Protein AF-A0A939XD64-F1 (afdb_monomer)

Sequence (118 aa):
MELPFAEAWKIKMVEPIKKSTREQREKWLLEAHNNIFMLKSDYVYIDLLTDSGTGAMSDRQWSAMMMGDESYGGARSFYHMKDTITDITGFEYVIPTHQGRAAENVMFSYLVKPGMVI

Solvent-accessible surface area (backbone atoms only — not comparable to full-atom values): 8055 Å² total; per-residue (Å²): 134,87,75,74,96,64,76,99,69,76,91,86,77,83,81,92,73,53,89,74,55,69,68,56,50,55,51,49,35,58,77,24,72,72,38,76,91,61,50,59,70,84,78,46,71,75,82,80,89,60,80,80,90,65,72,86,77,53,73,68,55,57,53,51,62,79,64,66,50,89,52,94,70,87,27,64,57,56,53,55,52,45,52,52,47,25,74,77,69,67,52,91,80,77,80,90,58,97,47,70,72,54,47,49,50,58,50,45,68,68,73,58,54,96,92,67,86,134

Mean predicted aligned error: 3.72 Å

pLDDT: mean 96.99, std 3.37, range [67.0, 98.62]

Structure (mmCIF, N/CA/C/O backbone):
data_AF-A0A939XD64-F1
#
_entry.id   AF-A0A939XD64-F1
#
loop_
_atom_site.group_PDB
_atom_site.id
_atom_site.type_symbol
_atom_site.label_atom_id
_atom_site.label_alt_id
_atom_site.label_comp_id
_atom_site.label_asym_id
_atom_site.label_entity_id
_atom_site.label_seq_id
_atom_site.pdbx_PDB_ins_code
_atom_site.Cartn_x
_atom_site.Cartn_y
_atom_site.Cartn_z
_atom_site.occupancy
_atom_site.B_iso_or_equiv
_atom_site.auth_seq_id
_atom_site.auth_comp_id
_atom_site.auth_asym_id
_atom_site.auth_atom_id
_atom_site.pdbx_PDB_model_num
ATOM 1 N N . MET A 1 1 ? -3.786 -25.512 -9.881 1.00 67.00 1 MET A N 1
ATOM 2 C CA . MET A 1 1 ? -4.384 -24.166 -9.955 1.00 67.00 1 MET A CA 1
ATOM 3 C C . MET A 1 1 ? -4.629 -23.891 -11.422 1.00 67.00 1 MET A C 1
ATOM 5 O O . MET A 1 1 ? -3.686 -24.007 -12.194 1.00 67.00 1 MET A O 1
ATOM 9 N N . GLU A 1 2 ? -5.876 -23.658 -11.814 1.00 86.56 2 GLU A N 1
ATOM 10 C CA . GLU A 1 2 ? -6.203 -23.258 -13.184 1.00 86.56 2 GLU A CA 1
ATOM 11 C C . GLU A 1 2 ? -5.914 -21.758 -13.296 1.00 86.56 2 GLU A C 1
ATOM 13 O O . GLU A 1 2 ? -6.474 -20.964 -12.541 1.00 86.56 2 GLU A O 1
ATOM 18 N N . LEU A 1 3 ? -4.949 -21.383 -14.137 1.00 87.62 3 LEU A N 1
ATOM 19 C CA . LEU A 1 3 ? -4.634 -19.976 -14.365 1.00 87.62 3 LEU A CA 1
ATOM 20 C C . LEU A 1 3 ? -5.710 -19.378 -15.280 1.00 87.62 3 LEU A C 1
ATOM 22 O O . LEU A 1 3 ? -6.086 -20.032 -16.257 1.00 87.62 3 LEU A O 1
ATOM 26 N N . PRO A 1 4 ? -6.208 -18.160 -14.998 1.00 89.75 4 PRO A N 1
ATOM 27 C CA . PRO A 1 4 ? -7.127 -17.496 -15.908 1.00 89.75 4 PRO A CA 1
ATOM 28 C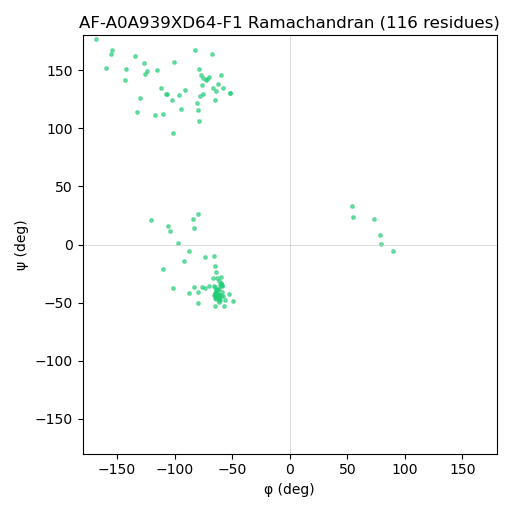 C . PRO A 1 4 ? -6.454 -17.300 -17.271 1.00 89.75 4 PRO A C 1
ATOM 30 O O . PRO A 1 4 ? -5.249 -17.066 -17.351 1.00 89.75 4 PRO A O 1
ATOM 33 N N . PHE A 1 5 ? -7.241 -17.380 -18.345 1.00 93.00 5 PHE A N 1
ATOM 34 C CA . PHE A 1 5 ? -6.734 -17.218 -19.712 1.00 93.00 5 PHE A CA 1
ATOM 35 C C . PHE A 1 5 ? -6.082 -15.844 -19.946 1.00 93.00 5 PHE A C 1
ATOM 37 O O . PHE A 1 5 ? -5.121 -15.744 -20.705 1.00 93.00 5 PHE A O 1
ATOM 44 N N . ALA A 1 6 ? -6.606 -14.799 -19.302 1.00 95.75 6 ALA A N 1
ATOM 45 C CA . ALA A 1 6 ? -6.105 -13.432 -19.387 1.00 95.75 6 ALA A CA 1
ATOM 46 C C . ALA A 1 6 ? -6.488 -12.630 -18.135 1.00 95.75 6 ALA A C 1
ATOM 48 O O . ALA A 1 6 ? -7.393 -13.011 -17.384 1.00 95.75 6 ALA A O 1
ATOM 49 N N . GLU A 1 7 ? -5.828 -11.494 -17.936 1.00 95.94 7 GLU A N 1
ATOM 50 C CA . GLU A 1 7 ? -6.161 -10.528 -16.898 1.00 95.94 7 GLU A CA 1
ATOM 51 C C . GLU A 1 7 ? -7.572 -9.950 -17.101 1.00 95.94 7 GLU A C 1
ATOM 53 O O . GLU A 1 7 ? -7.979 -9.589 -18.205 1.00 95.94 7 GLU A O 1
ATOM 58 N N . ALA A 1 8 ? -8.330 -9.796 -16.010 1.00 95.62 8 ALA A N 1
ATOM 59 C CA . ALA A 1 8 ? -9.688 -9.237 -16.031 1.00 95.62 8 ALA A CA 1
ATOM 60 C C . ALA A 1 8 ? -9.712 -7.692 -16.103 1.00 95.62 8 ALA A C 1
ATOM 62 O O . ALA A 1 8 ? -10.642 -7.042 -15.624 1.00 95.62 8 ALA A O 1
ATOM 63 N N . TRP A 1 9 ? -8.666 -7.090 -16.667 1.00 96.00 9 TRP A N 1
ATOM 64 C CA . TRP A 1 9 ? -8.470 -5.648 -16.782 1.00 96.00 9 TRP A CA 1
ATOM 65 C C . TRP A 1 9 ? -7.563 -5.329 -17.975 1.00 96.00 9 TRP A C 1
ATOM 67 O O . TRP A 1 9 ? -6.932 -6.203 -18.558 1.00 96.00 9 TRP A O 1
ATOM 77 N N . LYS A 1 10 ? -7.505 -4.050 -18.354 1.00 97.12 10 LYS A N 1
ATOM 78 C CA . LYS A 1 10 ? -6.621 -3.541 -19.411 1.00 97.12 10 LYS A CA 1
ATOM 79 C C . LYS A 1 10 ? -5.736 -2.427 -18.871 1.00 97.12 10 LYS A C 1
ATOM 81 O O . LYS A 1 10 ? -6.164 -1.664 -18.005 1.00 97.12 10 LYS A O 1
ATOM 86 N N . ILE A 1 11 ? -4.532 -2.305 -19.419 1.00 98.44 11 ILE A N 1
ATOM 87 C CA . ILE A 1 11 ? -3.584 -1.250 -19.048 1.00 98.44 11 ILE A CA 1
ATOM 88 C C . ILE A 1 11 ? -4.166 0.115 -19.444 1.00 98.44 11 ILE A C 1
ATOM 90 O O . ILE A 1 11 ? -4.520 0.338 -20.602 1.00 98.44 11 ILE A O 1
ATOM 94 N N . LYS A 1 12 ? -4.271 1.028 -18.473 1.00 98.44 12 LYS A N 1
ATOM 95 C CA . LYS A 1 12 ? -4.717 2.418 -18.678 1.00 98.44 12 LYS A CA 1
ATOM 96 C C . LYS A 1 12 ? -3.552 3.410 -18.705 1.00 98.44 12 LYS A C 1
ATOM 98 O O . LYS A 1 12 ? -3.596 4.377 -19.458 1.00 98.44 12 LYS A O 1
ATOM 103 N N . MET A 1 13 ? -2.549 3.172 -17.868 1.00 98.25 13 MET A N 1
ATOM 104 C CA . MET A 1 13 ? -1.369 4.008 -17.660 1.00 98.25 13 MET A CA 1
ATOM 105 C C . MET A 1 13 ? -0.162 3.088 -17.447 1.00 98.25 13 MET A C 1
ATOM 107 O O . MET A 1 13 ? -0.334 1.966 -16.970 1.00 98.25 13 MET A O 1
ATOM 111 N N . VAL A 1 14 ? 1.032 3.548 -17.818 1.00 98.25 14 VAL A N 1
ATOM 112 C CA . VAL A 1 14 ? 2.295 2.822 -17.627 1.00 98.25 14 VAL A CA 1
ATOM 113 C C . VAL A 1 14 ? 3.293 3.689 -16.870 1.00 98.25 14 VAL A C 1
ATOM 115 O O . VAL A 1 14 ? 3.329 4.903 -17.072 1.00 98.25 14 VAL A O 1
ATOM 118 N N . GLU A 1 15 ? 4.124 3.052 -16.050 1.00 97.81 15 GLU A N 1
ATOM 119 C CA . GLU A 1 15 ? 5.325 3.651 -15.470 1.00 97.81 15 GLU A CA 1
ATOM 120 C C . GLU A 1 15 ? 6.555 3.150 -16.252 1.00 97.81 15 GLU A C 1
ATOM 122 O O . GLU A 1 15 ? 6.717 1.937 -16.423 1.00 97.81 15 GLU A O 1
ATOM 127 N N . PRO A 1 16 ? 7.399 4.040 -16.806 1.00 96.31 16 PRO A N 1
ATOM 128 C CA . PRO A 1 16 ? 8.582 3.625 -17.552 1.00 96.31 16 PRO A CA 1
ATOM 129 C C . PRO A 1 16 ? 9.600 2.889 -16.673 1.00 96.31 16 PRO A C 1
ATOM 131 O O . PRO A 1 16 ? 10.008 3.394 -15.634 1.00 96.31 16 PRO A O 1
ATOM 134 N N . ILE A 1 17 ? 10.098 1.747 -17.153 1.00 95.94 17 ILE A N 1
ATOM 135 C CA . ILE A 1 17 ? 11.175 0.984 -16.502 1.00 95.94 17 ILE A CA 1
ATOM 136 C C . ILE A 1 17 ? 12.431 0.941 -17.374 1.00 95.94 17 ILE A C 1
ATOM 138 O O . ILE A 1 17 ? 12.363 0.950 -18.608 1.00 95.94 17 ILE A O 1
ATOM 142 N N . LYS A 1 18 ? 13.604 0.859 -16.738 1.00 93.69 18 LYS A N 1
ATOM 143 C CA . LYS A 1 18 ? 14.902 0.833 -17.422 1.00 93.69 18 LYS A CA 1
ATOM 144 C C . LYS A 1 18 ? 15.520 -0.559 -17.383 1.00 93.69 18 LYS A C 1
ATOM 146 O O . LYS A 1 18 ? 15.699 -1.155 -16.325 1.00 93.69 18 LYS A O 1
ATOM 151 N N . LYS A 1 19 ? 15.937 -1.061 -18.545 1.00 95.88 19 LYS A N 1
ATOM 152 C CA . LYS A 1 19 ? 16.721 -2.297 -18.623 1.00 95.88 19 LYS A CA 1
ATOM 153 C C . LYS A 1 19 ? 18.177 -2.020 -18.242 1.00 95.88 19 LYS A C 1
ATOM 155 O O . LYS A 1 19 ? 18.816 -1.145 -18.824 1.00 95.88 19 LYS A O 1
ATOM 160 N N . SER A 1 20 ? 18.701 -2.792 -17.297 1.00 96.44 20 SER A N 1
ATOM 161 C CA . SER A 1 20 ? 20.110 -2.773 -16.895 1.00 96.44 20 SER A CA 1
ATOM 162 C C . SER A 1 20 ? 20.900 -3.927 -17.512 1.00 96.44 20 SER A C 1
ATOM 164 O O . SER A 1 20 ? 20.343 -4.975 -17.864 1.00 96.44 20 SER A O 1
ATOM 166 N N . THR A 1 21 ? 22.218 -3.760 -17.620 1.00 98.38 21 THR A N 1
ATOM 167 C CA . THR A 1 21 ? 23.129 -4.871 -17.928 1.00 98.38 21 THR A CA 1
ATOM 168 C C . THR A 1 21 ? 23.462 -5.662 -16.664 1.00 98.38 21 THR A C 1
ATOM 170 O O . THR A 1 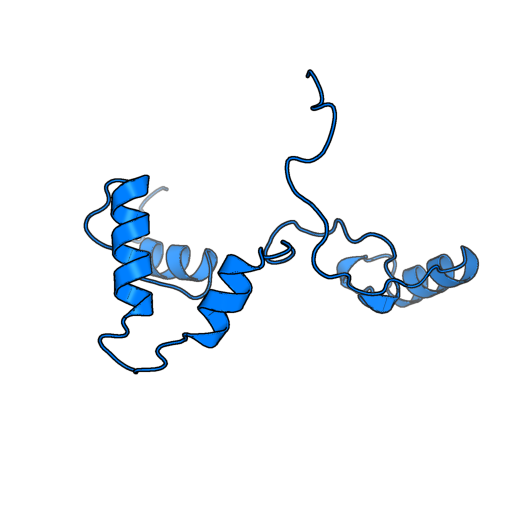21 ? 23.160 -5.241 -15.545 1.00 98.38 21 THR A O 1
ATOM 173 N N . ARG A 1 22 ? 24.066 -6.841 -16.825 1.00 98.38 22 ARG A N 1
ATOM 174 C CA . ARG A 1 22 ? 24.485 -7.660 -15.684 1.00 98.38 22 ARG A CA 1
ATOM 175 C C . ARG A 1 22 ? 25.564 -6.955 -14.860 1.00 98.38 22 ARG A C 1
ATOM 177 O O . ARG A 1 22 ? 25.454 -6.916 -13.643 1.00 98.38 22 ARG A O 1
ATOM 184 N N . GLU A 1 23 ? 26.530 -6.341 -15.529 1.00 98.62 23 GLU A N 1
ATOM 185 C CA . GLU A 1 23 ? 27.670 -5.642 -14.926 1.00 98.62 23 GLU A CA 1
ATOM 186 C C . GLU A 1 23 ? 27.199 -4.449 -14.085 1.00 98.62 23 GLU A C 1
ATOM 188 O O . GLU A 1 23 ? 27.694 -4.219 -12.983 1.00 98.62 23 GLU A O 1
ATOM 193 N N . GLN A 1 24 ? 26.190 -3.716 -14.574 1.00 98.38 24 GLN A N 1
ATOM 194 C CA . GLN A 1 24 ? 25.543 -2.651 -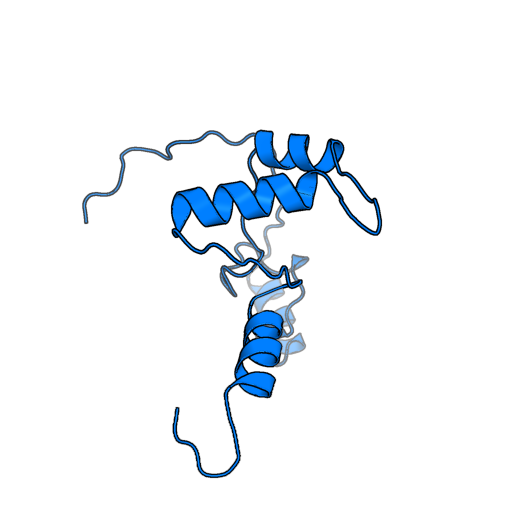13.809 1.00 98.38 24 GLN A CA 1
ATOM 195 C C . GLN A 1 24 ? 24.915 -3.193 -12.524 1.00 98.38 24 GLN A C 1
ATOM 197 O O . GLN A 1 24 ? 25.157 -2.640 -11.455 1.00 98.38 24 GLN A O 1
ATOM 202 N N . ARG A 1 25 ? 24.159 -4.296 -12.609 1.00 98.31 25 ARG A N 1
ATOM 203 C CA . ARG A 1 25 ? 23.530 -4.909 -11.431 1.00 98.31 25 ARG A CA 1
ATOM 204 C C . ARG A 1 25 ? 24.550 -5.435 -10.426 1.00 98.31 25 ARG A C 1
ATOM 206 O O . ARG A 1 25 ? 24.362 -5.218 -9.238 1.00 98.31 25 ARG A O 1
ATOM 213 N N . GLU A 1 26 ? 25.624 -6.083 -10.877 1.00 98.38 26 GLU A N 1
ATOM 214 C CA . GLU A 1 26 ? 26.701 -6.565 -9.998 1.00 98.38 26 GLU A CA 1
ATOM 215 C C . GLU A 1 26 ? 27.373 -5.403 -9.254 1.00 98.38 26 GLU A C 1
ATOM 217 O O . GLU A 1 26 ? 27.554 -5.468 -8.037 1.00 98.38 26 GLU A O 1
ATOM 222 N N . LYS A 1 27 ? 27.653 -4.298 -9.957 1.00 98.62 27 LYS A N 1
ATOM 223 C CA . LYS A 1 27 ? 28.177 -3.074 -9.343 1.00 98.62 27 LYS A CA 1
ATOM 224 C C . LYS A 1 27 ? 27.206 -2.486 -8.314 1.00 98.62 27 LYS A C 1
ATOM 226 O O . LYS A 1 27 ? 27.621 -2.194 -7.197 1.00 98.62 27 LYS A O 1
ATOM 231 N N . TRP A 1 28 ? 25.930 -2.325 -8.665 1.00 98.38 28 TRP A N 1
ATOM 232 C CA . TRP A 1 28 ? 24.927 -1.745 -7.765 1.00 98.38 28 TRP A CA 1
ATOM 233 C C . TRP A 1 28 ? 24.658 -2.614 -6.539 1.00 98.38 28 TRP A C 1
ATOM 235 O O . TRP A 1 28 ? 24.455 -2.080 -5.454 1.00 98.38 28 TRP A O 1
ATOM 245 N N . LEU A 1 29 ? 24.691 -3.941 -6.685 1.00 98.25 29 LEU A N 1
ATOM 246 C CA . LEU A 1 29 ? 24.581 -4.861 -5.555 1.00 98.25 29 LEU A CA 1
ATOM 247 C C . LEU A 1 29 ? 25.770 -4.723 -4.607 1.00 98.25 29 LEU A C 1
ATOM 249 O O . LEU A 1 29 ? 25.568 -4.679 -3.397 1.00 98.25 29 LEU A O 1
ATOM 253 N N . LEU A 1 30 ? 26.990 -4.594 -5.134 1.00 98.31 30 LEU A N 1
ATOM 254 C CA . LEU A 1 30 ? 28.170 -4.365 -4.303 1.00 98.31 30 LEU A CA 1
ATOM 255 C C . LEU A 1 30 ? 28.099 -3.012 -3.575 1.00 98.31 30 LEU A C 1
ATOM 257 O O . LEU A 1 30 ? 28.370 -2.956 -2.377 1.00 98.31 30 LEU A O 1
ATOM 261 N N . GLU A 1 31 ? 27.691 -1.946 -4.272 1.00 98.19 31 GLU A N 1
ATOM 262 C CA . GLU A 1 31 ? 27.451 -0.613 -3.688 1.00 98.19 31 GLU A CA 1
ATOM 263 C C . GLU A 1 31 ? 26.359 -0.642 -2.607 1.00 98.19 31 GLU A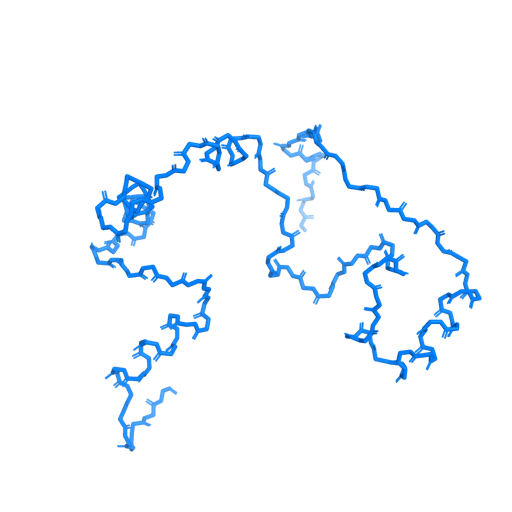 C 1
ATOM 265 O O . GLU A 1 31 ? 26.467 0.056 -1.605 1.00 98.19 31 GLU A O 1
ATOM 270 N N . ALA A 1 32 ? 25.340 -1.489 -2.776 1.00 98.19 32 ALA A N 1
ATOM 271 C CA . ALA A 1 32 ? 24.280 -1.732 -1.801 1.00 98.19 32 ALA A CA 1
ATOM 272 C C . ALA A 1 32 ? 24.670 -2.761 -0.720 1.00 98.19 32 ALA A C 1
ATOM 274 O O . ALA A 1 32 ? 23.801 -3.279 -0.022 1.00 98.19 32 ALA A O 1
ATOM 275 N N . HIS A 1 33 ? 25.955 -3.102 -0.581 1.00 98.00 33 HIS A N 1
ATOM 276 C CA . HIS A 1 33 ? 26.460 -4.077 0.394 1.00 98.00 33 HIS A CA 1
ATOM 277 C C . HIS A 1 33 ? 25.765 -5.451 0.322 1.00 98.00 33 HIS A C 1
ATOM 279 O O . HIS A 1 33 ? 25.582 -6.120 1.337 1.00 98.00 33 HIS A O 1
ATOM 285 N N . ASN A 1 34 ? 25.360 -5.866 -0.881 1.00 97.44 34 ASN A N 1
ATOM 286 C CA . ASN A 1 34 ? 24.553 -7.059 -1.150 1.00 97.44 34 ASN A CA 1
ATOM 287 C C . ASN A 1 34 ? 23.222 -7.109 -0.370 1.00 97.44 34 ASN A C 1
ATOM 289 O O . ASN A 1 34 ? 22.661 -8.185 -0.168 1.00 97.44 34 ASN A O 1
ATOM 293 N N . ASN A 1 35 ? 22.696 -5.954 0.046 1.00 98.06 35 ASN A N 1
ATOM 294 C CA . ASN A 1 35 ? 21.390 -5.816 0.675 1.00 98.06 35 ASN A CA 1
ATOM 295 C C . ASN A 1 35 ? 20.424 -5.100 -0.277 1.00 98.06 35 ASN A C 1
ATOM 297 O O . ASN A 1 35 ? 20.554 -3.905 -0.540 1.00 98.06 35 ASN A O 1
ATOM 301 N N . ILE A 1 36 ? 19.412 -5.822 -0.756 1.00 97.12 36 ILE A N 1
ATOM 302 C CA . ILE A 1 36 ? 18.439 -5.296 -1.721 1.00 97.12 36 ILE A CA 1
ATOM 303 C C . ILE A 1 36 ? 17.593 -4.138 -1.174 1.00 97.12 36 ILE A C 1
ATOM 305 O O . ILE A 1 36 ? 17.157 -3.307 -1.961 1.00 97.12 36 ILE A O 1
ATOM 309 N N . PHE A 1 37 ? 17.434 -4.008 0.151 1.00 97.94 37 PHE A N 1
ATOM 310 C CA . PHE A 1 37 ? 16.766 -2.846 0.760 1.00 97.94 37 PHE A CA 1
ATOM 311 C C . PHE A 1 37 ? 17.524 -1.531 0.541 1.00 97.94 37 PHE A C 1
ATOM 313 O O . PHE A 1 37 ? 16.952 -0.460 0.714 1.00 97.94 37 PHE A O 1
ATOM 320 N N . MET A 1 38 ? 18.811 -1.600 0.193 1.00 97.69 38 MET A N 1
ATOM 321 C CA . MET A 1 38 ? 19.646 -0.431 -0.085 1.00 97.69 38 MET A CA 1
ATOM 322 C C . MET A 1 38 ? 19.759 -0.123 -1.586 1.00 97.69 38 MET A C 1
ATOM 324 O O . MET A 1 38 ? 20.446 0.828 -1.964 1.00 97.69 38 MET A O 1
ATOM 328 N N . LEU A 1 39 ? 19.098 -0.897 -2.457 1.00 97.38 39 LEU A N 1
ATOM 329 C CA . LEU A 1 39 ? 19.037 -0.585 -3.883 1.00 97.38 39 LEU A CA 1
ATOM 330 C C . LEU A 1 39 ? 18.130 0.621 -4.134 1.00 97.38 39 LEU A C 1
ATOM 332 O O . LEU A 1 39 ? 17.074 0.778 -3.528 1.00 97.38 39 LEU A O 1
ATOM 336 N N . LYS A 1 40 ? 18.531 1.463 -5.088 1.00 96.31 40 LYS A N 1
ATOM 337 C CA . LYS A 1 40 ? 17.651 2.502 -5.631 1.00 96.31 40 LYS A CA 1
ATOM 338 C C . LYS A 1 40 ? 16.594 1.848 -6.522 1.00 96.31 40 LYS A C 1
ATOM 340 O O . LYS A 1 40 ? 16.937 0.955 -7.295 1.00 96.31 40 LYS A O 1
ATOM 345 N N . SER A 1 41 ? 15.358 2.342 -6.481 1.00 95.56 41 SER A N 1
ATOM 346 C CA . SER A 1 41 ? 14.248 1.855 -7.319 1.00 95.56 41 SER A CA 1
ATOM 347 C C . SER A 1 41 ? 14.604 1.834 -8.809 1.00 95.56 41 SER A C 1
ATOM 349 O O . SER A 1 41 ? 14.396 0.830 -9.478 1.00 95.56 41 SER A O 1
ATOM 351 N N . ASP A 1 42 ? 15.264 2.881 -9.311 1.00 95.56 42 ASP A N 1
ATOM 352 C CA . ASP A 1 42 ? 15.632 3.020 -10.731 1.00 95.56 42 ASP A CA 1
ATOM 353 C C . ASP A 1 42 ? 16.657 1.976 -11.222 1.00 95.56 42 ASP A C 1
ATOM 355 O O . ASP A 1 42 ? 16.957 1.893 -12.418 1.00 95.56 42 ASP A O 1
ATOM 359 N N . TYR A 1 43 ? 17.253 1.205 -10.307 1.00 96.56 43 TYR A N 1
ATOM 360 C CA . TYR A 1 43 ? 18.176 0.110 -10.621 1.00 96.56 43 TYR A CA 1
ATOM 361 C C . TYR A 1 43 ? 17.457 -1.239 -10.758 1.00 96.56 43 TYR A C 1
ATOM 363 O O . TYR A 1 43 ? 18.038 -2.203 -11.273 1.00 96.56 43 TYR A O 1
ATOM 371 N N . VAL A 1 44 ? 16.202 -1.310 -10.313 1.00 96.94 44 VAL A N 1
ATOM 372 C CA . VAL A 1 44 ? 15.372 -2.511 -10.281 1.00 96.94 44 VAL A CA 1
ATOM 373 C C . VAL A 1 44 ? 14.477 -2.537 -11.521 1.00 96.94 44 VAL A C 1
ATOM 375 O O . VAL A 1 44 ? 13.813 -1.564 -11.854 1.00 96.94 44 VAL A O 1
ATOM 378 N N . TYR A 1 45 ? 14.480 -3.660 -12.245 1.00 97.75 45 TYR A N 1
ATOM 379 C CA . TYR A 1 45 ? 13.656 -3.821 -13.452 1.00 97.75 45 TYR A CA 1
ATOM 380 C C . TYR A 1 45 ? 12.246 -4.331 -13.129 1.00 97.75 45 TYR A C 1
ATOM 382 O O . TYR A 1 45 ? 11.272 -3.864 -13.708 1.00 97.75 45 TYR A O 1
ATOM 390 N N . ILE A 1 46 ? 12.151 -5.290 -12.206 1.00 98.06 46 ILE A N 1
ATOM 391 C CA . ILE A 1 46 ? 10.901 -5.827 -11.664 1.00 98.06 46 ILE A CA 1
ATOM 392 C C . ILE A 1 46 ? 11.084 -5.840 -10.151 1.00 98.06 46 ILE A C 1
ATOM 394 O O . ILE A 1 46 ? 11.957 -6.557 -9.657 1.00 98.06 46 ILE A O 1
ATOM 398 N N . ASP A 1 47 ? 10.312 -5.021 -9.442 1.00 97.56 47 ASP A N 1
ATOM 399 C CA . ASP A 1 47 ? 10.383 -4.926 -7.988 1.00 97.56 47 ASP A CA 1
ATOM 400 C C . ASP A 1 47 ? 9.346 -5.854 -7.349 1.00 97.56 47 ASP A C 1
ATOM 402 O O . ASP A 1 47 ? 8.145 -5.707 -7.561 1.00 97.56 47 ASP A O 1
ATOM 406 N N . LEU A 1 48 ? 9.839 -6.844 -6.604 1.00 98.00 48 LEU A N 1
ATOM 407 C CA . LEU A 1 48 ? 9.041 -7.828 -5.870 1.00 98.00 48 LEU A CA 1
ATOM 408 C C . LEU A 1 48 ? 9.348 -7.773 -4.366 1.00 98.00 48 LEU A C 1
ATOM 410 O O . LEU A 1 48 ? 9.147 -8.761 -3.663 1.00 98.00 48 LEU A O 1
ATOM 414 N N . LEU A 1 49 ? 9.894 -6.653 -3.873 1.00 98.19 49 LEU A N 1
ATOM 415 C CA . LEU A 1 49 ? 10.296 -6.515 -2.474 1.00 98.19 49 LEU A CA 1
ATOM 416 C C . LEU A 1 49 ? 9.097 -6.605 -1.521 1.00 98.19 49 LEU A C 1
ATOM 418 O O . LEU A 1 49 ? 9.202 -7.198 -0.448 1.00 98.19 49 LEU A O 1
ATOM 422 N N . THR A 1 50 ? 7.965 -6.011 -1.902 1.00 98.06 50 THR A N 1
ATOM 423 C CA . THR A 1 50 ? 6.725 -6.024 -1.119 1.00 98.06 50 THR A CA 1
ATOM 424 C C . THR A 1 50 ? 5.509 -5.722 -1.995 1.00 98.06 50 THR A C 1
ATOM 426 O O . THR A 1 50 ? 5.600 -5.001 -2.987 1.00 98.06 50 THR A O 1
ATOM 429 N N . ASP A 1 51 ? 4.357 -6.249 -1.595 1.00 98.25 51 ASP A N 1
ATOM 430 C CA . ASP A 1 51 ? 3.023 -5.909 -2.098 1.00 98.25 51 ASP A CA 1
ATOM 431 C C . ASP A 1 51 ? 2.382 -4.718 -1.348 1.00 98.25 51 ASP A C 1
ATOM 433 O O . ASP A 1 51 ? 1.308 -4.235 -1.712 1.00 98.25 51 ASP A O 1
ATOM 437 N N . SER A 1 52 ? 3.035 -4.220 -0.294 1.00 97.81 52 SER A N 1
ATOM 438 C CA . SER A 1 52 ? 2.526 -3.145 0.557 1.00 97.81 52 SER A CA 1
ATOM 439 C C . SER A 1 52 ? 2.705 -1.772 -0.093 1.00 97.81 52 SER A C 1
ATOM 441 O O . SER A 1 52 ? 3.806 -1.227 -0.145 1.00 97.81 52 SER A O 1
ATOM 443 N N . GLY A 1 53 ? 1.602 -1.191 -0.571 1.00 97.25 53 GLY A N 1
ATOM 444 C CA . GLY A 1 53 ? 1.586 0.152 -1.166 1.00 97.25 53 GLY A CA 1
ATOM 445 C C . GLY A 1 53 ? 2.107 0.227 -2.607 1.00 97.25 53 GLY A C 1
ATOM 446 O O . GLY A 1 53 ? 2.238 1.322 -3.142 1.00 97.25 53 GLY A O 1
ATOM 447 N N . THR A 1 54 ? 2.367 -0.913 -3.249 1.00 97.75 54 THR A N 1
ATOM 448 C CA . THR A 1 54 ? 2.929 -1.022 -4.610 1.00 97.75 54 THR A CA 1
ATOM 449 C C . THR A 1 54 ? 1.881 -1.397 -5.669 1.00 97.75 54 THR A C 1
ATOM 451 O O . THR A 1 54 ? 2.213 -1.730 -6.805 1.00 97.75 54 THR A O 1
ATOM 454 N N . GLY A 1 55 ? 0.592 -1.349 -5.317 1.00 97.25 55 GLY A N 1
ATOM 455 C CA . GLY A 1 55 ? -0.510 -1.675 -6.222 1.00 97.25 55 GLY A CA 1
ATOM 456 C C . GLY A 1 55 ? -0.799 -0.583 -7.259 1.00 97.25 55 GLY A C 1
ATOM 457 O O . GLY A 1 55 ? -0.772 0.609 -6.958 1.00 97.25 55 GLY A O 1
ATOM 458 N N . ALA A 1 56 ? -1.168 -0.989 -8.477 1.00 98.38 56 ALA A N 1
ATOM 459 C CA . ALA A 1 56 ? -1.665 -0.075 -9.501 1.00 98.38 56 ALA A CA 1
ATOM 460 C C . ALA A 1 56 ? -3.154 0.244 -9.275 1.00 98.38 56 ALA A C 1
ATOM 462 O O . ALA A 1 56 ? -4.004 -0.648 -9.278 1.00 98.38 56 ALA A O 1
ATOM 463 N N . MET A 1 57 ? -3.485 1.525 -9.106 1.00 98.50 57 MET A N 1
ATOM 464 C CA . MET A 1 57 ? -4.871 1.979 -8.959 1.00 98.50 57 MET A CA 1
ATOM 465 C C . MET A 1 57 ? -5.625 2.013 -10.296 1.00 98.50 57 MET A C 1
ATOM 467 O O . MET A 1 57 ? -5.078 2.370 -11.340 1.00 98.50 57 MET A O 1
ATOM 471 N N . SER A 1 58 ? -6.921 1.708 -10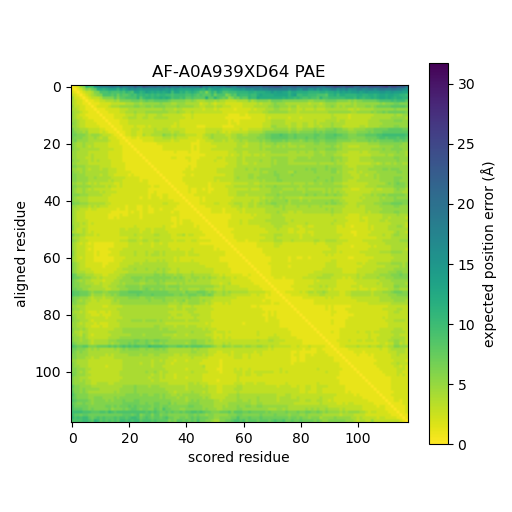.245 1.00 98.50 58 SER A N 1
ATOM 472 C CA . SER A 1 58 ? -7.855 1.853 -11.367 1.00 98.50 58 SER A CA 1
ATOM 473 C C . SER A 1 58 ? -8.106 3.320 -11.741 1.00 98.50 58 SER A C 1
ATOM 475 O O . SER A 1 58 ? -7.885 4.239 -10.950 1.00 98.50 58 SER A O 1
ATOM 477 N N . ASP A 1 59 ? -8.656 3.555 -12.933 1.00 98.44 59 ASP A N 1
ATOM 478 C CA . ASP A 1 59 ? -9.077 4.895 -13.358 1.00 98.44 59 ASP A CA 1
ATOM 479 C C . ASP A 1 59 ? -10.171 5.497 -12.460 1.00 98.44 59 ASP A C 1
ATOM 481 O O . ASP A 1 59 ? -10.180 6.705 -12.226 1.00 98.44 59 ASP A O 1
ATOM 485 N N . ARG A 1 60 ? -11.046 4.664 -11.885 1.00 98.44 60 ARG A N 1
ATOM 486 C CA . ARG A 1 60 ? -12.038 5.087 -10.883 1.00 98.44 60 ARG A CA 1
ATOM 487 C C . ARG A 1 60 ? -11.389 5.600 -9.597 1.00 98.44 60 ARG A C 1
ATOM 489 O O . ARG A 1 60 ? -11.817 6.627 -9.081 1.00 98.44 60 ARG A O 1
ATOM 496 N N . GLN A 1 61 ? -10.348 4.929 -9.103 1.00 98.38 61 GLN A N 1
ATOM 497 C CA . GLN A 1 61 ? -9.596 5.388 -7.928 1.00 98.38 61 GLN A CA 1
ATOM 498 C C . GLN A 1 61 ? -8.859 6.702 -8.218 1.00 98.38 61 GLN A C 1
ATOM 500 O O . GLN A 1 61 ? -8.952 7.633 -7.424 1.00 98.38 61 GLN A O 1
ATOM 505 N N . TRP A 1 62 ? -8.224 6.831 -9.389 1.00 98.56 62 TRP A N 1
ATOM 506 C CA . TRP A 1 62 ? -7.638 8.105 -9.829 1.00 98.56 62 TRP A CA 1
ATOM 507 C C . TRP A 1 62 ? -8.671 9.234 -9.915 1.00 98.56 62 TRP A C 1
ATOM 509 O O . TRP A 1 62 ? -8.393 10.346 -9.475 1.00 98.56 62 TRP A O 1
ATOM 519 N N . SER A 1 63 ? -9.880 8.957 -10.414 1.00 98.44 63 SER A N 1
ATOM 520 C CA . SER A 1 63 ? -10.971 9.937 -10.418 1.00 98.44 63 SER A CA 1
ATOM 521 C C . SER A 1 63 ? -11.402 10.331 -9.006 1.00 98.44 63 SER A C 1
ATOM 523 O O . SER A 1 63 ? -11.677 11.504 -8.773 1.00 98.44 63 SER A O 1
ATOM 525 N N . ALA A 1 64 ? -11.467 9.382 -8.068 1.00 97.69 64 ALA A N 1
ATOM 526 C CA . ALA A 1 64 ? -11.835 9.661 -6.683 1.00 97.69 64 ALA A CA 1
ATOM 527 C C . ALA A 1 64 ? -10.803 10.559 -5.986 1.00 97.69 64 ALA A C 1
ATOM 529 O O . ALA A 1 64 ? -11.192 11.456 -5.244 1.00 97.69 64 ALA A O 1
ATOM 530 N N . MET A 1 65 ? -9.508 10.393 -6.289 1.00 97.69 65 MET A N 1
ATOM 531 C CA . MET A 1 65 ? -8.466 11.295 -5.781 1.00 97.69 65 MET A CA 1
ATOM 532 C C . MET A 1 65 ? -8.694 12.752 -6.206 1.00 97.69 65 MET A C 1
ATOM 534 O O . MET A 1 65 ? -8.444 13.662 -5.425 1.00 97.69 65 MET A O 1
ATOM 538 N N . MET A 1 66 ? -9.211 12.993 -7.416 1.00 97.88 66 MET A N 1
ATOM 539 C CA . MET A 1 66 ? -9.508 14.353 -7.897 1.00 97.88 66 MET A CA 1
ATOM 540 C C . MET A 1 66 ? -10.749 14.974 -7.236 1.00 97.88 66 MET A C 1
ATOM 542 O O . MET A 1 66 ? -11.002 16.164 -7.396 1.00 97.88 66 MET A O 1
ATOM 546 N N . MET A 1 67 ? -11.526 14.173 -6.505 1.00 97.25 67 MET A N 1
ATOM 547 C CA . MET A 1 67 ? -12.744 14.579 -5.800 1.00 97.25 67 MET A CA 1
ATOM 548 C C . MET A 1 67 ? -12.531 14.676 -4.279 1.00 97.25 67 MET A C 1
ATOM 550 O O . MET A 1 67 ? -13.513 14.691 -3.532 1.00 97.25 67 MET A O 1
ATOM 554 N N . GLY A 1 68 ? -11.271 14.712 -3.828 1.00 96.44 68 GLY A N 1
ATOM 555 C CA . GLY A 1 68 ? -10.891 14.762 -2.417 1.00 96.44 68 GLY A CA 1
ATOM 556 C C . GLY A 1 68 ? -11.597 15.881 -1.647 1.00 96.44 68 GLY A C 1
ATOM 557 O O . GLY A 1 68 ? -11.649 17.033 -2.078 1.00 96.44 68 GLY A O 1
ATOM 558 N N . ASP A 1 69 ? -12.174 15.521 -0.502 1.00 97.75 69 ASP A N 1
ATOM 559 C CA . ASP A 1 69 ? -12.733 16.457 0.468 1.00 97.75 69 ASP A CA 1
ATOM 560 C C . ASP A 1 69 ? -11.726 16.621 1.607 1.00 97.75 69 ASP A C 1
ATOM 562 O O . ASP A 1 69 ? -11.675 15.798 2.518 1.00 97.75 69 ASP A O 1
ATOM 566 N N . GLU A 1 70 ? -10.910 17.671 1.525 1.00 97.50 70 GLU A N 1
ATOM 567 C CA . GLU A 1 70 ? -9.789 17.936 2.442 1.00 97.50 70 GLU A CA 1
ATOM 568 C C . GLU A 1 70 ? -10.226 18.657 3.732 1.00 97.50 70 GLU A C 1
ATOM 570 O O . GLU A 1 70 ? -9.442 19.338 4.397 1.00 97.50 70 GLU A O 1
ATOM 575 N N . SER A 1 71 ? -11.509 18.553 4.082 1.00 98.00 71 SER A N 1
ATOM 576 C CA . SER A 1 71 ? -12.056 19.138 5.303 1.00 98.00 71 SER A CA 1
ATOM 577 C C . SER A 1 71 ? -11.483 18.454 6.547 1.00 98.00 71 SER A C 1
ATOM 579 O O . SER A 1 71 ? -11.467 17.231 6.652 1.00 98.00 71 SER A O 1
ATOM 581 N N . TYR A 1 72 ? -11.086 19.247 7.547 1.00 97.81 72 TYR A N 1
ATOM 582 C CA . TYR A 1 72 ? -10.495 18.738 8.794 1.00 97.81 72 TYR A CA 1
ATOM 583 C C . TYR A 1 72 ? -11.450 17.859 9.624 1.00 97.81 72 TYR A C 1
ATOM 585 O O . TYR A 1 72 ? -11.016 16.969 10.351 1.00 97.81 72 TYR A O 1
ATOM 593 N N . GLY A 1 73 ? -12.759 18.099 9.525 1.00 96.44 73 GLY A N 1
ATOM 594 C CA . GLY A 1 73 ? -13.786 17.309 10.195 1.00 96.44 73 GLY A CA 1
ATOM 595 C C . GLY A 1 73 ? -15.022 17.164 9.317 1.00 96.44 73 GLY A C 1
ATOM 596 O O . GLY A 1 73 ? -15.404 18.102 8.623 1.00 96.44 73 GLY A O 1
ATOM 597 N N . GLY A 1 74 ? -15.640 15.982 9.349 1.00 96.50 74 GLY A N 1
ATOM 598 C CA . GLY A 1 74 ? -16.856 15.700 8.581 1.00 96.50 74 GLY A CA 1
ATOM 599 C C . GLY A 1 74 ? -16.645 15.533 7.071 1.00 96.50 74 GLY A C 1
ATOM 600 O O . GLY A 1 74 ? -17.598 15.702 6.315 1.00 96.50 74 GLY A O 1
ATOM 601 N N . ALA A 1 75 ? -15.428 15.207 6.620 1.00 97.81 75 ALA A N 1
ATOM 602 C CA . ALA A 1 75 ? -15.132 14.994 5.204 1.00 97.81 75 ALA A CA 1
ATOM 603 C C . ALA A 1 75 ? -16.008 13.888 4.588 1.00 97.81 75 ALA A C 1
ATOM 605 O O . ALA A 1 75 ? -16.140 12.792 5.141 1.00 97.81 75 ALA A O 1
ATOM 606 N N . ARG A 1 76 ? -16.560 14.139 3.395 1.00 97.75 76 ARG A N 1
ATOM 607 C CA . ARG A 1 76 ? -17.402 13.168 2.667 1.00 97.75 76 ARG A CA 1
ATOM 608 C C . ARG A 1 76 ? -16.666 11.862 2.349 1.00 97.75 76 ARG A C 1
ATOM 610 O O . ARG A 1 76 ? -17.275 10.795 2.363 1.00 97.75 76 ARG A O 1
ATOM 617 N N . SER A 1 77 ? -15.359 11.942 2.099 1.00 97.06 77 SER A N 1
ATOM 618 C CA . SER A 1 77 ? -14.483 10.790 1.844 1.00 97.06 77 SER A CA 1
ATOM 619 C C . SER A 1 77 ? -14.431 9.820 3.030 1.00 97.06 77 SER A C 1
ATOM 621 O O . SER A 1 77 ? -14.461 8.607 2.824 1.00 97.06 77 SER A O 1
ATOM 623 N N . PHE A 1 78 ? -14.429 10.335 4.265 1.00 98.00 78 PHE A N 1
ATOM 624 C CA . PHE A 1 78 ? -14.473 9.506 5.469 1.00 98.00 78 PHE A CA 1
ATOM 625 C C . PHE A 1 78 ? -15.783 8.721 5.566 1.00 98.00 78 PHE A C 1
ATOM 627 O O . PHE A 1 78 ? -15.740 7.516 5.802 1.00 98.00 78 PHE A O 1
ATOM 634 N N . TYR A 1 79 ? -16.931 9.371 5.353 1.00 98.06 79 TYR A N 1
ATOM 635 C CA . TYR A 1 79 ? -18.228 8.690 5.408 1.00 98.06 79 TYR A CA 1
ATOM 636 C C . TYR A 1 79 ? -18.345 7.614 4.328 1.00 98.06 79 TYR A C 1
ATOM 638 O O . TYR A 1 79 ? -18.698 6.487 4.646 1.00 98.06 79 TYR A O 1
ATOM 646 N N . HIS A 1 80 ? -17.924 7.903 3.092 1.00 97.56 80 HIS A N 1
ATOM 647 C CA . HIS A 1 80 ? -17.901 6.895 2.029 1.00 97.56 80 HIS A CA 1
ATOM 648 C C . HIS A 1 80 ? -17.038 5.672 2.391 1.00 97.56 80 HIS A C 1
ATOM 650 O O . HIS A 1 80 ? -17.452 4.530 2.181 1.00 97.56 80 HIS A O 1
ATOM 656 N N . MET A 1 81 ? -15.849 5.901 2.959 1.00 97.75 81 MET A N 1
ATOM 657 C CA . MET A 1 81 ? -14.966 4.829 3.420 1.00 97.75 81 MET A CA 1
ATOM 658 C C . MET A 1 81 ? -15.587 4.042 4.581 1.00 97.75 81 MET A C 1
ATOM 660 O O . MET A 1 81 ? -15.553 2.814 4.556 1.00 97.75 81 MET A O 1
ATOM 664 N N . LYS A 1 82 ? -16.156 4.727 5.581 1.00 98.25 82 LYS A N 1
ATOM 665 C CA . LYS A 1 82 ? -16.837 4.096 6.717 1.00 98.25 82 LYS A CA 1
ATOM 666 C C . LYS A 1 82 ? -17.971 3.197 6.227 1.00 98.25 82 LYS A C 1
ATOM 668 O O . LYS A 1 82 ? -17.975 2.023 6.574 1.00 98.25 82 LYS A O 1
ATOM 673 N N . ASP A 1 83 ? -18.872 3.733 5.409 1.00 98.31 83 ASP A N 1
ATOM 674 C CA . ASP A 1 83 ? -20.042 3.011 4.907 1.00 98.31 83 ASP A CA 1
ATOM 675 C C . ASP A 1 83 ? -19.607 1.772 4.110 1.00 98.31 83 ASP A C 1
ATOM 677 O O . ASP A 1 83 ? -20.080 0.672 4.368 1.00 98.31 83 ASP A O 1
ATOM 681 N N . THR A 1 84 ? -18.598 1.910 3.241 1.00 98.31 84 THR A N 1
ATOM 682 C CA . THR A 1 84 ? -18.037 0.777 2.482 1.00 98.31 84 THR A CA 1
ATOM 683 C C . THR A 1 84 ? -17.423 -0.292 3.395 1.00 98.31 84 THR A C 1
ATOM 685 O O . THR A 1 84 ? -17.609 -1.487 3.166 1.00 98.31 84 THR A O 1
ATOM 688 N N . ILE A 1 85 ? -16.678 0.104 4.435 1.00 98.38 85 ILE A N 1
ATOM 689 C CA . ILE A 1 85 ? -16.110 -0.843 5.406 1.00 98.38 85 ILE A CA 1
ATOM 690 C C . ILE A 1 85 ? -17.232 -1.564 6.154 1.00 98.38 85 ILE A C 1
ATOM 692 O O . ILE A 1 85 ? -17.162 -2.785 6.302 1.00 98.38 85 ILE A O 1
ATOM 696 N N . THR A 1 86 ? -18.264 -0.848 6.600 1.00 98.25 86 THR A N 1
ATOM 697 C CA . THR A 1 86 ? -19.427 -1.438 7.270 1.00 98.25 86 THR A CA 1
ATOM 698 C C . THR A 1 86 ? -20.163 -2.412 6.349 1.00 98.25 86 THR A C 1
ATOM 700 O O . THR A 1 86 ? -20.460 -3.520 6.785 1.00 98.25 86 THR A O 1
ATOM 703 N N . ASP A 1 87 ? -20.368 -2.075 5.076 1.00 98.50 87 ASP A N 1
ATOM 704 C CA . ASP A 1 87 ? -21.025 -2.956 4.100 1.00 98.50 87 ASP A CA 1
ATOM 705 C C . ASP A 1 87 ? -20.245 -4.261 3.863 1.00 98.50 87 ASP A C 1
ATOM 707 O O . ASP A 1 87 ? -20.840 -5.330 3.725 1.00 98.50 87 ASP A O 1
ATOM 711 N N . ILE A 1 88 ? -18.909 -4.193 3.826 1.00 98.56 88 ILE A N 1
ATOM 712 C CA . ILE A 1 88 ? -18.046 -5.360 3.575 1.00 98.56 88 ILE A CA 1
ATOM 713 C C . ILE A 1 88 ? -17.858 -6.215 4.834 1.00 98.56 88 ILE A C 1
ATOM 715 O O . ILE A 1 88 ? -17.810 -7.442 4.749 1.00 98.56 88 ILE A O 1
ATOM 719 N N . THR A 1 89 ? -17.683 -5.580 5.994 1.00 98.25 89 THR A N 1
ATOM 720 C CA . THR A 1 89 ? -17.203 -6.251 7.218 1.00 98.25 89 THR A CA 1
ATOM 721 C C . THR A 1 89 ? -18.256 -6.385 8.313 1.00 98.25 89 THR A C 1
ATOM 723 O O . THR A 1 89 ? -18.102 -7.218 9.202 1.00 98.25 89 THR A O 1
ATOM 726 N N . GLY A 1 90 ? -19.310 -5.569 8.280 1.00 98.12 90 GLY A N 1
ATOM 727 C CA . GLY A 1 90 ? -20.339 -5.487 9.316 1.00 98.12 90 GLY A CA 1
ATOM 728 C C . GLY A 1 90 ? -19.957 -4.671 10.558 1.00 98.12 90 GLY A C 1
ATOM 729 O O . GLY A 1 90 ? -20.775 -4.558 11.470 1.00 98.12 90 GLY A O 1
ATOM 730 N N . PHE A 1 91 ? -18.751 -4.093 10.638 1.00 97.88 91 PHE A N 1
ATOM 731 C CA . PHE A 1 91 ? -18.351 -3.290 11.799 1.00 97.88 91 PHE A CA 1
ATOM 732 C C . PHE A 1 91 ? -19.017 -1.906 11.804 1.00 97.88 91 PHE A C 1
ATOM 734 O O . PHE A 1 91 ? -18.943 -1.157 10.831 1.00 97.88 91 PHE A O 1
ATOM 741 N N . GLU A 1 92 ? -19.630 -1.549 12.935 1.00 96.12 92 GLU A N 1
ATOM 742 C CA . GLU A 1 92 ? -20.324 -0.265 13.131 1.00 96.12 92 GLU A CA 1
ATOM 743 C C . GLU A 1 92 ? -19.354 0.921 13.288 1.00 96.12 92 GLU A C 1
ATOM 745 O O . GLU A 1 92 ? -19.602 2.025 12.791 1.00 96.12 92 GLU A O 1
ATOM 750 N N . TYR A 1 93 ? -18.231 0.693 13.975 1.00 97.06 93 TYR A N 1
ATOM 751 C CA . TYR A 1 93 ? -17.253 1.724 14.310 1.00 97.06 93 TYR A CA 1
ATOM 752 C C . TYR A 1 93 ? -15.988 1.575 13.468 1.00 97.06 93 TYR A C 1
ATOM 754 O O . TYR A 1 93 ? -15.378 0.509 13.422 1.00 97.06 93 TYR A O 1
ATOM 762 N N . VAL A 1 94 ? -15.569 2.679 12.845 1.00 97.38 94 VAL A N 1
ATOM 763 C CA . VAL A 1 94 ? -14.375 2.753 11.997 1.00 97.38 94 VAL A CA 1
ATOM 764 C C . VAL A 1 94 ? -13.5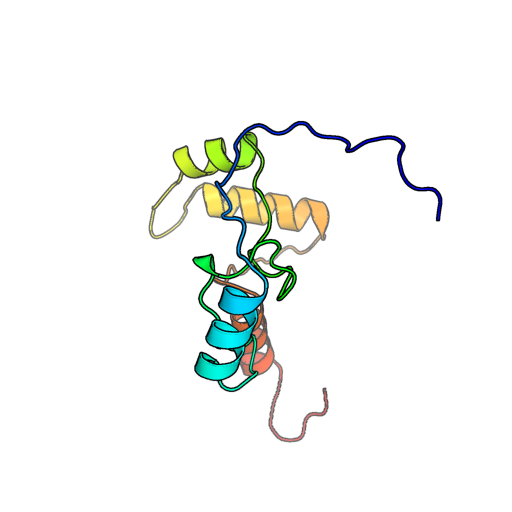28 3.941 12.436 1.00 97.38 94 VAL A C 1
ATOM 766 O O . VAL A 1 94 ? -14.014 5.071 12.488 1.00 97.38 94 VAL A O 1
ATOM 769 N N . ILE A 1 95 ? -12.250 3.685 12.718 1.00 97.19 95 ILE A N 1
ATOM 770 C CA . ILE A 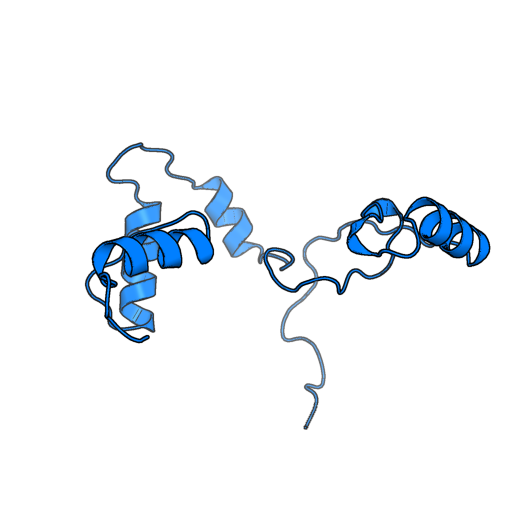1 95 ? -11.249 4.714 13.015 1.00 97.19 95 ILE A CA 1
ATOM 771 C C . ILE A 1 95 ? -10.175 4.638 11.922 1.00 97.19 95 ILE A C 1
ATOM 773 O O . ILE A 1 95 ? -9.451 3.640 11.865 1.00 97.19 95 ILE A O 1
ATOM 777 N N . PRO A 1 96 ? -10.057 5.646 11.038 1.00 97.50 96 PRO A N 1
ATOM 778 C CA . PRO A 1 96 ? -9.034 5.637 10.008 1.00 97.50 96 PRO A CA 1
ATOM 779 C C . PRO A 1 96 ? -7.653 5.829 10.621 1.00 97.50 96 PRO A C 1
ATOM 781 O O . PRO A 1 96 ? -7.459 6.608 11.553 1.00 97.50 96 PRO A O 1
ATOM 784 N N . THR A 1 97 ? -6.671 5.155 10.041 1.00 98.31 97 THR A N 1
ATOM 785 C CA . THR A 1 97 ? -5.253 5.373 10.319 1.00 98.31 97 THR A CA 1
ATOM 786 C C . THR A 1 97 ? -4.501 5.429 8.997 1.00 98.31 97 THR A C 1
ATOM 788 O O . THR A 1 97 ? -5.022 4.997 7.972 1.00 98.31 97 THR A O 1
ATOM 791 N N . HIS A 1 98 ? -3.282 5.970 8.995 1.00 97.81 98 HIS A N 1
ATOM 792 C CA . HIS A 1 98 ? -2.515 6.093 7.753 1.00 97.81 98 HIS A CA 1
ATOM 793 C C . HIS A 1 98 ? -2.107 4.729 7.164 1.00 97.81 98 HIS A C 1
ATOM 795 O O . HIS A 1 98 ? -1.962 4.628 5.953 1.00 97.81 98 HIS A O 1
ATOM 801 N N . GLN A 1 99 ? -1.926 3.693 8.001 1.00 98.38 99 GLN A N 1
ATOM 802 C CA . GLN A 1 99 ? -1.694 2.300 7.589 1.00 98.38 99 GLN A CA 1
ATOM 803 C C . GLN A 1 99 ? -1.826 1.326 8.780 1.00 98.38 99 GLN A C 1
ATOM 805 O O . GLN A 1 99 ? -1.939 1.750 9.932 1.00 98.38 99 GLN A O 1
ATOM 810 N N . GLY A 1 100 ? -1.692 0.018 8.518 1.00 98.25 100 GLY A N 1
ATOM 811 C CA . GLY A 1 100 ? -1.902 -1.062 9.497 1.00 98.25 100 GLY A CA 1
ATOM 812 C C . GLY A 1 100 ? -1.194 -0.889 10.848 1.00 98.25 100 GLY A C 1
ATOM 813 O O . GLY A 1 100 ? -1.848 -0.947 11.884 1.00 98.25 100 GLY A O 1
ATOM 814 N N . ARG A 1 101 ? 0.108 -0.567 10.865 1.00 98.31 101 ARG A N 1
ATOM 815 C CA . ARG A 1 101 ? 0.870 -0.435 12.129 1.00 98.31 101 ARG A CA 1
ATOM 816 C C . ARG A 1 101 ? 0.329 0.630 13.088 1.00 98.31 101 ARG A C 1
ATOM 818 O O . ARG A 1 101 ? 0.508 0.533 14.297 1.00 98.31 101 ARG A O 1
ATOM 825 N N . ALA A 1 102 ? -0.316 1.670 12.562 1.00 98.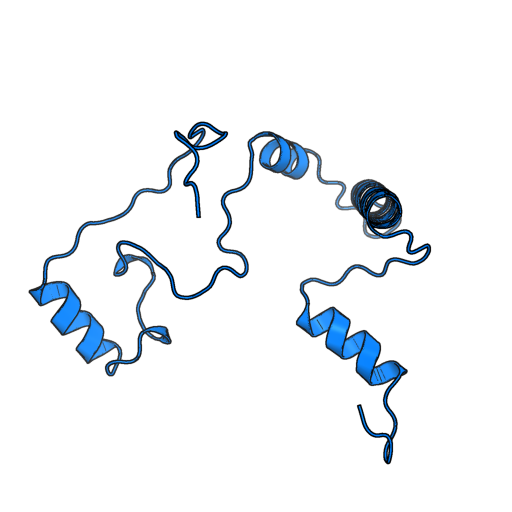25 102 ALA A N 1
ATOM 826 C CA . ALA A 1 102 ? -0.927 2.694 13.399 1.00 98.25 102 ALA A CA 1
ATOM 827 C C . ALA A 1 102 ? -2.243 2.205 14.012 1.00 98.25 102 ALA A C 1
ATOM 829 O O . ALA A 1 102 ? -2.500 2.497 15.178 1.00 98.25 102 ALA A O 1
ATOM 830 N N . ALA A 1 103 ? -3.030 1.421 13.268 1.00 98.25 103 ALA A N 1
ATOM 831 C CA . ALA A 1 103 ? -4.205 0.746 13.813 1.00 98.25 103 ALA A CA 1
ATOM 832 C C . ALA A 1 103 ? -3.807 -0.250 14.913 1.00 98.25 103 ALA A C 1
ATOM 834 O O . ALA A 1 103 ? -4.388 -0.218 15.996 1.00 98.25 103 ALA A O 1
ATOM 835 N N . GLU A 1 104 ? -2.763 -1.054 14.679 1.00 98.31 104 GLU A N 1
ATOM 836 C CA . GLU A 1 104 ? -2.188 -1.960 15.684 1.00 98.31 104 GLU A CA 1
ATOM 837 C C . GLU A 1 104 ? -1.777 -1.199 16.947 1.00 98.31 104 GLU A C 1
ATOM 839 O O . GLU A 1 104 ? -2.158 -1.582 18.050 1.00 98.31 104 GLU A O 1
ATOM 844 N N . ASN A 1 105 ? -1.057 -0.082 16.800 1.00 97.94 105 ASN A N 1
ATOM 845 C CA . ASN A 1 105 ? -0.615 0.720 17.937 1.00 97.94 105 ASN A CA 1
ATOM 846 C C . ASN A 1 105 ? -1.788 1.278 18.759 1.00 97.94 105 ASN A C 1
ATOM 848 O O . ASN A 1 105 ? -1.769 1.182 19.986 1.00 97.94 105 ASN A O 1
ATOM 852 N N . VAL A 1 106 ? -2.808 1.846 18.104 1.00 97.75 106 VAL A N 1
ATOM 853 C CA . VAL A 1 106 ? -4.005 2.374 18.787 1.00 97.75 106 VAL A CA 1
ATOM 854 C C . VAL A 1 106 ? -4.723 1.253 19.536 1.00 97.75 106 VAL A C 1
ATOM 856 O O . VAL A 1 106 ? -5.036 1.397 20.719 1.00 97.75 106 VAL A O 1
ATOM 859 N N . MET A 1 107 ? -4.935 0.122 18.864 1.00 97.31 107 MET A N 1
ATOM 860 C CA . MET A 1 107 ? -5.642 -1.024 19.421 1.00 97.31 107 MET A CA 1
ATOM 861 C C . MET A 1 107 ? -4.886 -1.636 20.605 1.00 97.31 107 MET A C 1
ATOM 863 O O . MET A 1 107 ? -5.457 -1.778 21.686 1.00 97.31 107 MET A O 1
ATOM 867 N N . PHE A 1 108 ? -3.603 -1.965 20.444 1.00 97.56 108 PHE A N 1
ATOM 868 C CA . PHE A 1 108 ? -2.827 -2.616 21.498 1.00 97.56 108 PHE A CA 1
ATOM 869 C C . PHE A 1 108 ? -2.541 -1.693 22.680 1.00 97.56 108 PHE A C 1
ATOM 871 O O . PHE A 1 108 ? -2.625 -2.148 23.818 1.00 97.56 108 PHE A O 1
ATOM 878 N N . SER A 1 109 ? -2.306 -0.396 22.456 1.00 96.81 109 SER A N 1
ATOM 879 C CA . SER A 1 109 ? -2.164 0.573 23.558 1.00 96.81 109 SER A CA 1
ATOM 880 C C . SER A 1 109 ? -3.419 0.628 24.436 1.00 96.81 109 SER A C 1
ATOM 882 O O . SER A 1 109 ? -3.342 0.806 25.657 1.00 96.81 109 SER A O 1
ATOM 884 N N . TYR A 1 110 ? -4.593 0.457 23.824 1.00 96.31 110 TYR A N 1
ATOM 885 C CA . TYR A 1 110 ? -5.853 0.439 24.549 1.00 96.31 110 TYR A CA 1
ATOM 886 C C . 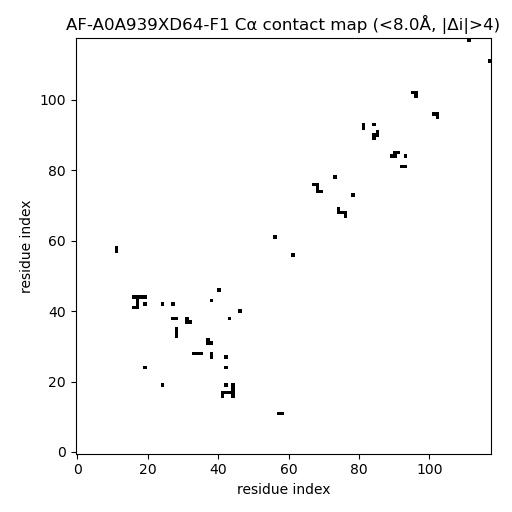TYR A 1 110 ? -6.129 -0.915 25.217 1.00 96.31 110 TYR A C 1
ATOM 888 O O . TYR A 1 110 ? -6.408 -0.939 26.417 1.00 96.31 110 TYR A O 1
ATOM 896 N N . LEU A 1 111 ? -6.017 -2.023 24.480 1.00 97.50 111 LEU A N 1
ATOM 897 C CA . LEU A 1 111 ? -6.460 -3.348 24.928 1.00 97.50 111 LEU A CA 1
ATOM 898 C C . LEU A 1 111 ? -5.447 -4.084 25.811 1.00 97.50 111 LEU A C 1
ATOM 900 O O . LEU A 1 111 ? -5.847 -4.772 26.746 1.00 97.50 111 LEU A O 1
ATOM 904 N N . VAL A 1 112 ? -4.148 -3.947 25.544 1.00 97.56 112 VAL A N 1
ATOM 905 C CA . VAL A 1 112 ? -3.109 -4.755 26.196 1.00 97.56 112 VAL A CA 1
ATOM 906 C C . VAL A 1 112 ? -2.619 -4.050 27.452 1.00 97.56 112 VAL A C 1
ATOM 908 O O . VAL A 1 112 ? -2.318 -2.853 27.439 1.00 97.56 112 VAL A O 1
ATOM 911 N N . LYS A 1 113 ? -2.526 -4.795 28.556 1.00 97.81 113 LYS A N 1
ATOM 912 C CA . LYS A 1 113 ? -2.030 -4.313 29.852 1.00 97.81 113 LYS A CA 1
ATOM 913 C C . LYS A 1 113 ? -0.898 -5.208 30.369 1.00 97.81 113 LYS A C 1
ATOM 915 O O . LYS A 1 113 ? -0.829 -6.375 29.981 1.00 97.81 113 LYS A O 1
ATOM 920 N N . PRO A 1 114 ? -0.009 -4.692 31.244 1.00 97.62 114 PRO A N 1
ATOM 921 C CA . PRO A 1 114 ? 1.058 -5.495 31.833 1.00 97.62 114 PRO A CA 1
ATOM 922 C C . PRO A 1 114 ? 0.523 -6.788 32.459 1.00 97.62 114 PRO A C 1
ATOM 924 O O . PRO A 1 114 ? -0.433 -6.757 33.230 1.00 97.62 114 PRO A O 1
ATOM 927 N N . GLY A 1 115 ? 1.144 -7.917 32.114 1.00 97.44 115 GLY A N 1
ATOM 928 C CA . GLY A 1 115 ? 0.744 -9.249 32.580 1.00 97.44 115 GLY A CA 1
ATOM 929 C C . GLY A 1 115 ? -0.285 -9.972 31.702 1.00 97.44 115 GLY A C 1
ATOM 930 O O . GLY A 1 115 ? -0.559 -11.140 31.960 1.00 97.44 115 GLY A O 1
ATOM 931 N N . MET A 1 116 ? -0.832 -9.329 30.664 1.00 97.31 116 MET A N 1
ATOM 932 C CA . MET A 1 116 ? -1.674 -10.000 29.665 1.00 97.31 116 MET A CA 1
ATOM 933 C C . MET A 1 116 ? -0.830 -10.775 28.641 1.00 97.31 116 MET A C 1
ATOM 935 O O . MET A 1 116 ? 0.294 -10.381 28.330 1.00 97.31 116 MET A O 1
ATOM 939 N N . VAL A 1 117 ? -1.397 -11.854 28.096 1.00 94.19 117 VAL A N 1
ATOM 940 C CA . VAL A 1 117 ? -0.840 -12.636 26.979 1.00 94.19 117 VAL A CA 1
ATOM 941 C C . VAL A 1 117 ? -1.746 -12.431 25.764 1.00 94.19 117 VAL A C 1
ATOM 943 O O . VAL A 1 117 ? -2.967 -12.462 25.919 1.00 94.19 117 VAL A O 1
ATOM 946 N N . ILE A 1 118 ? -1.144 -12.187 24.596 1.00 90.81 118 ILE A N 1
ATOM 947 C CA . ILE A 1 118 ? -1.819 -11.994 23.301 1.00 90.81 118 ILE A CA 1
ATOM 948 C C . ILE A 1 118 ? -1.621 -13.247 22.458 1.00 90.81 118 ILE A C 1
ATOM 950 O O . ILE A 1 118 ? -0.460 -13.716 22.411 1.00 90.81 118 ILE A O 1
#

Nearest PDB structures (foldseek):
  6dvx-assembly1_A-2  TM=9.949E-01  e=3.934E-08  Citrobacter freundii
  7tcs-assembly1_C  TM=9.690E-01  e=7.346E-08  Citrobacter freundii
  8v2k-assembly1_D  TM=9.640E-01  e=5.966E-08  Proteus vulgaris
  8v2k-assembly1_B  TM=9.757E-01  e=7.874E-08  Proteus vulgaris
  9bnj-assembly1_A  TM=9.754E-01  e=1.470E-07  Proteus vulgaris

Radius of gyration: 21.08 Å; Cα contacts (8 Å, |Δi|>4): 42; chains: 1; bounding box: 49×43×52 Å

Foldseek 3Di:
DDDDPDDPDDDPDDDDADDDDPVLVVVQCVVQVVDPVSGDPNSDRDDPPDPPPPDDDDPVVVVVVVVFQPDPPDTPVVVVVQVVCCVVPVDNDDDDDPDDVVVVVVVCVPPPDPPDDD

Secondary structure (DSSP, 8-state):
----SS-SS---------PPPHHHHHHHHHHTTT-GGGS-GGG-SS--S-STT-PPPPHHHHHHHTT----SSS-HHHHHHHHHHHHHH--S-----SSHHHHHHHHHHHH--TT---